Protein AF-A0AAV0E369-F1 (afdb_monomer)

Secondary structure (DSSP, 8-state):
-------------GGG--STTSEEEE--TTS--EEEE-GGGS----S--------TTHHHHHHHHHHHHHHHHHHHHHHHHHHHHHHHHHHHHHHHHHHHHHHHTTTTTTTT----------

Sequence (122 aa):
MKPHDVFDEWEFCASDFSSTDGKYIHFKEKELNATFLCPECIPPVVAAPYHPSPSNEKEMHWALVVVIAALVSVVFVLSAVTLYKFWQRRKRQQEQARFLRLFEGDDDIEDELGISPLSHVT

Solvent-accessible surface area (backbone atoms only — not comparable to full-atom values): 7930 Å² total; per-residue (Å²): 136,79,93,80,78,80,75,82,86,77,86,88,57,79,77,62,38,75,40,95,78,13,44,34,72,53,76,47,91,100,55,76,72,47,75,49,79,38,82,83,60,51,77,84,71,77,90,62,90,82,72,82,77,82,75,75,71,65,58,60,59,53,54,52,52,52,52,52,53,50,52,53,49,52,53,50,53,52,50,51,51,51,52,49,51,50,49,53,52,52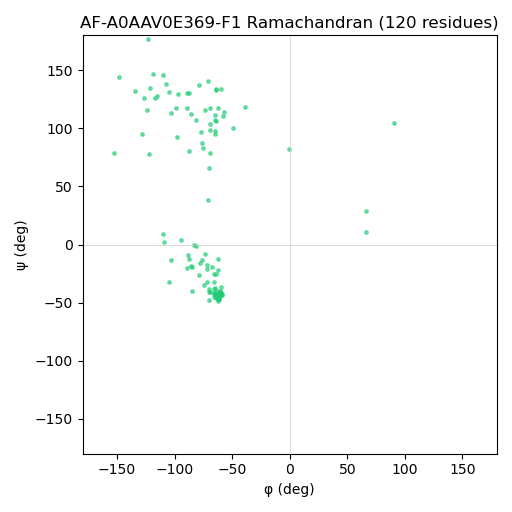,51,53,50,51,54,45,57,54,49,50,54,58,44,64,67,49,58,72,56,56,85,71,60,76,82,70,83,88,83,78,89,130

Foldseek 3Di:
DDPDDPDPPDDDDLVQLPDQQQKHWDDDPPDDIDIDHDNPSRPPDPDDPDPPPPPCPVVVVVVVVVVVVVVVVVVVVVVVVVVVVVVVVVVVVVVVVVVVVVVVVVVVVVVPPDPPPPPDDD

Mean predicted aligned error: 20.57 Å

InterPro domains:
  IPR057713 Domain of unknown function DUF7953 [PF25829] (2-39)

Structure (mmCIF, N/CA/C/O backbone):
data_AF-A0AAV0E369-F1
#
_entry.id   AF-A0AAV0E369-F1
#
loop_
_atom_site.group_PDB
_atom_site.id
_atom_site.type_symbol
_atom_site.label_atom_id
_atom_site.label_alt_id
_atom_site.label_comp_id
_atom_site.label_asym_id
_atom_site.label_entity_id
_atom_site.label_seq_id
_atom_site.pdbx_PDB_ins_code
_atom_site.Cartn_x
_atom_site.Cartn_y
_atom_site.Cartn_z
_atom_site.occupancy
_atom_site.B_iso_or_equiv
_atom_site.auth_seq_id
_atom_site.auth_comp_id
_atom_site.auth_asym_id
_atom_site.auth_atom_id
_atom_site.pdbx_PDB_model_num
ATOM 1 N N . MET A 1 1 ? 40.871 29.174 -17.042 1.00 44.22 1 MET A N 1
ATOM 2 C CA . MET A 1 1 ? 39.566 28.769 -17.604 1.00 44.22 1 MET A CA 1
ATOM 3 C C . MET A 1 1 ? 39.432 27.271 -17.375 1.00 44.22 1 MET A C 1
ATOM 5 O O . MET A 1 1 ? 40.311 26.541 -17.809 1.00 44.22 1 MET A O 1
ATOM 9 N N . LYS A 1 2 ? 38.453 26.823 -16.592 1.00 52.69 2 LYS A N 1
ATOM 10 C CA . LYS A 1 2 ? 38.267 25.406 -16.241 1.00 52.69 2 LYS A CA 1
ATOM 11 C C . LYS A 1 2 ? 37.408 24.763 -17.347 1.00 52.69 2 LYS A C 1
ATOM 13 O O . LYS A 1 2 ? 36.401 25.381 -17.687 1.00 52.69 2 LYS A O 1
ATOM 18 N N . PRO A 1 3 ? 37.774 23.613 -17.939 1.00 56.22 3 PRO A N 1
ATOM 19 C CA . PRO A 1 3 ? 36.935 22.962 -18.942 1.00 56.22 3 PRO A CA 1
ATOM 20 C C . PRO A 1 3 ? 35.787 22.266 -18.205 1.00 56.22 3 PRO A C 1
ATOM 22 O O . PRO A 1 3 ? 35.937 21.137 -17.753 1.00 56.22 3 PRO A O 1
ATOM 25 N N . HIS A 1 4 ? 34.693 22.984 -17.951 1.00 52.53 4 HIS A N 1
ATOM 26 C CA . HIS A 1 4 ? 33.595 22.479 -17.119 1.00 52.53 4 HIS A CA 1
ATOM 27 C C . HIS A 1 4 ? 32.304 22.158 -17.858 1.00 52.53 4 HIS A C 1
ATOM 29 O O . HIS A 1 4 ? 31.344 21.813 -17.194 1.00 52.53 4 HIS A O 1
ATOM 35 N N . ASP A 1 5 ? 32.299 22.166 -19.184 1.00 58.47 5 ASP A N 1
ATOM 36 C CA . ASP A 1 5 ? 31.171 21.629 -19.946 1.00 58.47 5 ASP A CA 1
ATOM 37 C C . ASP A 1 5 ? 31.669 21.138 -21.301 1.00 58.47 5 ASP A C 1
ATOM 39 O O . ASP A 1 5 ? 31.579 21.820 -22.318 1.00 58.47 5 ASP A O 1
ATOM 43 N N . VAL A 1 6 ? 32.278 19.954 -2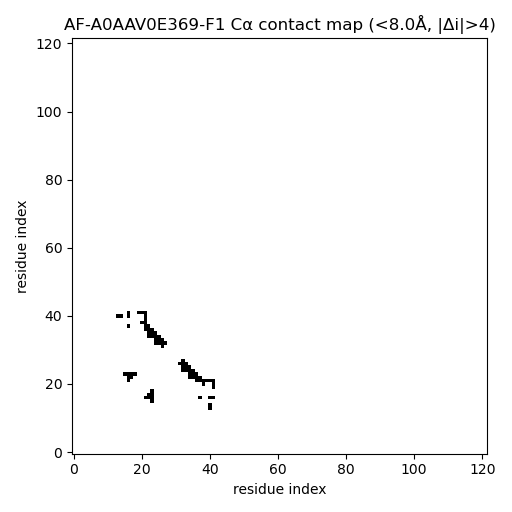1.300 1.00 64.00 6 VAL A N 1
ATOM 44 C CA . VAL A 1 6 ? 32.327 19.135 -22.511 1.00 64.00 6 VAL A CA 1
ATOM 45 C C . VAL A 1 6 ? 31.185 18.145 -22.340 1.00 64.00 6 VAL A C 1
ATOM 47 O O . VAL A 1 6 ? 31.338 17.139 -21.651 1.00 64.00 6 VAL A O 1
ATOM 50 N N . PHE A 1 7 ? 30.010 18.501 -22.857 1.00 58.28 7 PHE A N 1
ATOM 51 C CA . PHE A 1 7 ? 28.903 17.558 -22.962 1.00 58.28 7 PHE A CA 1
ATOM 52 C C . PHE A 1 7 ? 29.332 16.448 -23.921 1.00 58.28 7 PHE A C 1
ATOM 54 O O . PHE A 1 7 ? 29.900 16.735 -24.973 1.00 58.28 7 PHE A O 1
ATOM 61 N N . ASP A 1 8 ? 29.098 15.193 -23.541 1.00 60.44 8 ASP A N 1
ATOM 62 C CA . ASP A 1 8 ? 29.276 14.077 -24.467 1.00 60.44 8 ASP A CA 1
ATOM 63 C C . ASP A 1 8 ? 28.241 14.240 -25.578 1.00 60.44 8 ASP A C 1
ATOM 65 O O . ASP A 1 8 ? 27.034 14.157 -25.336 1.00 60.44 8 ASP A O 1
ATOM 69 N N . GLU A 1 9 ? 28.714 14.536 -26.782 1.00 65.94 9 GLU A N 1
ATOM 70 C CA . GLU A 1 9 ? 27.875 14.547 -27.967 1.00 65.94 9 GLU A CA 1
ATOM 71 C C . GLU A 1 9 ? 27.656 13.089 -28.362 1.00 65.94 9 GLU A C 1
ATOM 73 O O . GLU A 1 9 ? 28.526 12.439 -28.941 1.00 65.94 9 GLU A O 1
ATOM 78 N N . TRP A 1 10 ? 26.518 12.542 -27.941 1.00 71.94 10 TRP A N 1
ATOM 79 C CA . TRP A 1 10 ? 26.138 11.180 -28.272 1.00 71.94 10 TRP A CA 1
ATOM 80 C C . TRP A 1 10 ? 25.155 11.180 -29.444 1.00 71.94 10 TRP A C 1
ATOM 82 O O . TRP A 1 10 ? 24.048 11.713 -29.346 1.00 71.94 10 TRP A O 1
ATOM 92 N N . GLU A 1 11 ? 25.563 10.575 -30.559 1.00 66.06 11 GLU A N 1
ATOM 93 C CA . GLU A 1 11 ? 24.715 10.385 -31.732 1.00 66.06 11 GLU A CA 1
ATOM 94 C C . GLU A 1 11 ? 23.949 9.063 -31.635 1.00 66.06 11 GLU A C 1
ATOM 96 O O . GLU A 1 11 ? 24.516 8.001 -31.379 1.00 66.06 11 GLU A O 1
ATOM 101 N N . PHE A 1 12 ? 22.638 9.143 -31.855 1.00 65.25 12 PHE A N 1
ATOM 102 C CA . PHE A 1 12 ? 21.722 8.011 -31.805 1.00 65.25 12 PHE A CA 1
ATOM 103 C C . PHE A 1 12 ? 21.352 7.571 -33.222 1.00 65.25 12 PHE A C 1
ATOM 105 O O . PHE A 1 12 ? 20.671 8.314 -33.938 1.00 65.25 12 PHE A O 1
ATOM 112 N N . CYS A 1 13 ? 21.768 6.370 -33.632 1.00 67.44 13 CYS A N 1
ATOM 113 C CA . CYS A 1 13 ? 21.466 5.835 -34.957 1.00 67.44 13 CYS A CA 1
ATOM 114 C C . CYS A 1 13 ? 20.469 4.669 -34.895 1.00 67.44 13 CYS A C 1
ATOM 116 O O . CYS A 1 13 ? 20.507 3.819 -34.008 1.00 67.44 13 CYS A O 1
ATOM 118 N N . ALA A 1 14 ? 19.605 4.558 -35.910 1.00 66.69 14 ALA A N 1
ATOM 119 C CA . ALA A 1 14 ? 18.665 3.435 -36.031 1.00 66.69 14 ALA A CA 1
ATOM 120 C C . ALA A 1 14 ? 19.367 2.067 -36.180 1.00 66.69 14 ALA A C 1
ATOM 122 O O . ALA A 1 14 ? 18.781 1.033 -35.875 1.00 66.69 14 ALA A O 1
ATOM 123 N N . SER A 1 15 ? 20.627 2.051 -36.620 1.00 65.56 15 SER A N 1
ATOM 124 C CA . SER A 1 15 ? 21.467 0.851 -36.699 1.00 65.56 15 SER A CA 1
ATOM 125 C C . SER A 1 15 ? 21.925 0.321 -35.341 1.00 65.56 15 SER A C 1
ATOM 127 O O . SER A 1 15 ? 22.356 -0.827 -35.258 1.00 65.56 15 SER A O 1
ATOM 129 N N . ASP A 1 16 ? 21.851 1.132 -34.283 1.00 72.06 16 ASP A N 1
ATOM 130 C CA . ASP A 1 16 ? 22.411 0.773 -32.976 1.00 72.06 16 ASP A CA 1
ATOM 131 C C . ASP A 1 16 ? 21.532 -0.234 -32.224 1.00 72.06 16 ASP A C 1
ATOM 133 O O . ASP A 1 16 ? 21.981 -0.902 -31.287 1.00 72.06 16 ASP A O 1
ATOM 137 N N . PHE A 1 17 ? 20.297 -0.427 -32.691 1.00 71.12 17 PHE A N 1
ATOM 138 C CA . PHE A 1 17 ? 19.407 -1.518 -32.307 1.00 71.12 17 PHE A CA 1
ATOM 139 C C . PHE A 1 17 ? 19.907 -2.864 -32.862 1.00 71.12 17 PHE A C 1
ATOM 141 O O . PHE A 1 17 ? 19.289 -3.491 -33.715 1.00 71.12 17 PHE A O 1
ATOM 148 N N . SER A 1 18 ? 21.061 -3.308 -32.366 1.00 63.38 18 SER A N 1
ATOM 149 C CA . SER A 1 18 ? 21.682 -4.596 -32.704 1.00 63.38 18 SER A CA 1
ATOM 150 C C . SER A 1 18 ? 21.033 -5.787 -31.988 1.00 63.38 18 SER A C 1
ATOM 152 O O . SER A 1 18 ? 21.222 -6.938 -32.384 1.00 63.38 18 SER A O 1
ATOM 154 N N . SER A 1 19 ? 20.255 -5.518 -30.941 1.00 62.78 19 SER A N 1
ATOM 155 C CA . SER A 1 19 ? 19.550 -6.530 -30.163 1.00 62.78 19 SER A CA 1
ATOM 156 C C . SER A 1 19 ? 18.284 -6.989 -30.901 1.00 62.78 19 SER A C 1
ATOM 158 O O . SER A 1 19 ? 17.527 -6.175 -31.429 1.00 62.78 19 SER A O 1
ATOM 160 N N . THR A 1 20 ? 18.011 -8.297 -30.921 1.00 63.97 20 THR A N 1
ATOM 161 C CA . THR A 1 20 ? 16.843 -8.891 -31.610 1.00 63.97 20 THR A CA 1
ATOM 162 C C . THR A 1 20 ? 15.487 -8.433 -31.058 1.00 63.97 20 THR A C 1
ATOM 164 O O . THR A 1 20 ? 14.454 -8.692 -31.667 1.00 63.97 20 THR A O 1
ATOM 167 N N . ASP A 1 21 ? 15.485 -7.780 -29.898 1.00 68.38 21 ASP A N 1
ATOM 168 C CA . ASP A 1 21 ? 14.339 -7.181 -29.213 1.00 68.38 21 ASP A CA 1
ATOM 169 C C . ASP A 1 21 ? 14.159 -5.680 -29.528 1.00 68.38 21 ASP A C 1
ATOM 171 O O . ASP A 1 21 ? 13.273 -5.038 -28.962 1.00 68.38 21 ASP A O 1
ATOM 175 N N . GLY A 1 22 ? 14.977 -5.103 -30.421 1.00 71.19 22 GLY A N 1
ATOM 176 C CA . GLY A 1 22 ? 14.900 -3.683 -30.771 1.00 71.19 22 GLY A CA 1
ATOM 177 C C . GLY A 1 22 ? 15.264 -2.773 -29.599 1.00 71.19 22 GLY A C 1
ATOM 178 O O . GLY A 1 22 ? 14.750 -1.657 -29.496 1.00 71.19 22 GLY A O 1
ATOM 179 N N . LYS A 1 23 ? 16.119 -3.246 -28.685 1.00 79.62 23 LYS A N 1
ATOM 180 C CA . LYS A 1 23 ? 16.558 -2.503 -27.503 1.00 79.62 23 LYS A CA 1
ATOM 181 C C . LYS A 1 23 ? 17.978 -1.979 -27.663 1.00 79.62 23 LYS A C 1
ATOM 183 O O . LYS A 1 23 ? 18.906 -2.729 -27.973 1.00 79.62 23 LYS A O 1
ATOM 188 N N . TYR A 1 24 ? 18.145 -0.700 -27.354 1.00 77.75 24 TYR A N 1
ATOM 189 C CA . TYR A 1 24 ? 19.441 -0.046 -27.262 1.00 77.75 24 TYR A CA 1
ATOM 190 C C . TYR A 1 24 ? 19.636 0.530 -25.855 1.00 77.75 24 TYR A C 1
ATOM 192 O O . TYR A 1 24 ? 18.722 1.132 -25.286 1.00 77.75 24 TYR A O 1
ATOM 200 N N . ILE A 1 25 ? 20.818 0.323 -25.271 1.00 80.06 25 ILE A N 1
ATOM 201 C CA . ILE A 1 25 ? 21.155 0.797 -23.925 1.00 80.06 25 ILE A CA 1
ATOM 202 C C . ILE A 1 25 ? 22.417 1.648 -24.021 1.00 80.06 25 ILE A C 1
ATOM 204 O O . ILE A 1 25 ? 23.489 1.123 -24.318 1.00 80.06 25 ILE A O 1
ATOM 208 N N . HIS A 1 26 ? 22.296 2.939 -23.711 1.00 80.44 26 HIS A N 1
ATOM 209 C CA . HIS A 1 26 ? 23.451 3.801 -23.500 1.00 80.44 26 HIS A CA 1
ATOM 210 C C . HIS A 1 26 ? 23.859 3.738 -22.030 1.00 80.44 26 HIS A C 1
ATOM 212 O O . HIS A 1 26 ? 23.094 4.128 -21.138 1.00 80.44 26 HIS A O 1
ATOM 218 N N . PHE A 1 27 ? 25.073 3.263 -21.774 1.00 80.19 27 PHE A N 1
ATOM 219 C CA . PHE A 1 27 ? 25.648 3.231 -20.438 1.00 80.19 27 PHE A CA 1
ATOM 220 C C . PHE A 1 27 ? 26.869 4.138 -20.366 1.00 80.19 27 PHE A C 1
ATOM 222 O O . PHE A 1 27 ? 27.797 3.994 -21.158 1.00 80.19 27 PHE A O 1
ATOM 229 N N . LYS A 1 28 ? 26.886 5.029 -19.373 1.00 75.31 28 LYS A N 1
ATOM 230 C CA . LYS A 1 28 ? 28.054 5.835 -19.039 1.00 75.31 28 LYS A CA 1
ATOM 231 C C . LYS A 1 28 ? 28.282 5.832 -17.536 1.00 75.31 28 LYS A C 1
ATOM 233 O O . LYS A 1 28 ? 27.358 5.991 -16.740 1.00 75.31 28 LYS A O 1
ATOM 238 N N . GLU A 1 29 ? 29.528 5.596 -17.144 1.00 69.12 29 GLU A N 1
ATOM 239 C CA . GLU A 1 29 ? 29.900 5.490 -15.738 1.00 69.12 29 GLU A CA 1
ATOM 240 C C . GLU A 1 29 ? 29.676 6.821 -15.011 1.00 69.12 29 GLU A C 1
ATOM 242 O O . GLU A 1 29 ? 30.107 7.871 -15.480 1.00 69.12 29 GLU A O 1
ATOM 247 N N . LYS A 1 30 ? 29.036 6.762 -13.834 1.00 71.94 30 LYS A N 1
ATOM 248 C CA . LYS A 1 30 ? 28.659 7.925 -13.001 1.00 71.94 30 LYS A CA 1
ATOM 249 C C . LYS A 1 30 ? 27.602 8.853 -13.623 1.00 71.94 30 LYS A C 1
ATOM 251 O O . LYS A 1 30 ? 27.334 9.910 -13.058 1.00 71.94 30 LYS A O 1
ATOM 256 N N . GLU A 1 31 ? 26.965 8.430 -14.712 1.00 73.62 31 GLU A N 1
ATOM 257 C CA . GLU A 1 31 ? 25.823 9.099 -15.341 1.00 73.62 31 GLU A CA 1
ATOM 258 C C . GLU A 1 31 ? 24.614 8.147 -15.437 1.00 73.62 31 GLU A C 1
ATOM 260 O O . GLU A 1 31 ? 24.665 6.993 -15.006 1.00 73.62 31 GLU A O 1
ATOM 265 N N . LEU A 1 32 ? 23.482 8.659 -15.930 1.00 69.88 32 LEU A N 1
ATOM 266 C CA . LEU A 1 32 ? 22.235 7.901 -16.046 1.00 69.88 32 LEU A CA 1
ATOM 267 C C . LEU A 1 32 ? 22.318 6.840 -17.154 1.00 69.88 32 LEU A C 1
ATOM 269 O O . LEU A 1 32 ? 22.853 7.083 -18.233 1.00 69.88 32 LEU A O 1
ATOM 273 N N . ASN A 1 33 ? 21.741 5.666 -16.901 1.00 77.62 33 ASN A N 1
ATOM 274 C CA . ASN A 1 33 ? 21.587 4.619 -17.903 1.00 77.62 33 ASN A CA 1
ATOM 275 C C . ASN A 1 33 ? 20.300 4.852 -18.706 1.00 77.62 33 ASN A C 1
ATOM 277 O O . ASN A 1 33 ? 19.189 4.723 -18.194 1.00 77.62 33 ASN A O 1
ATOM 281 N N . ALA A 1 34 ? 20.437 5.182 -19.985 1.00 80.00 34 ALA A N 1
ATOM 282 C CA . ALA A 1 34 ? 19.289 5.409 -20.853 1.00 80.00 34 ALA A CA 1
ATOM 283 C C . ALA A 1 34 ? 18.991 4.142 -21.660 1.00 80.00 34 ALA A C 1
ATOM 285 O O . ALA A 1 34 ? 19.879 3.556 -22.277 1.00 80.00 34 ALA A O 1
ATOM 286 N N . THR A 1 35 ? 17.735 3.699 -21.641 1.00 81.81 35 THR A N 1
ATOM 287 C CA . THR A 1 35 ? 17.265 2.553 -22.428 1.00 81.81 35 THR A CA 1
ATOM 288 C C . THR A 1 35 ? 16.219 3.027 -23.422 1.00 81.81 35 THR A C 1
ATOM 290 O O . THR A 1 35 ? 15.218 3.622 -23.025 1.00 81.81 35 THR A O 1
ATOM 293 N N . PHE A 1 36 ? 16.436 2.722 -24.696 1.00 79.62 36 PHE A N 1
ATOM 294 C CA . PHE A 1 36 ? 15.558 3.085 -25.802 1.00 79.62 36 PHE A CA 1
ATOM 295 C C . PHE A 1 36 ? 15.031 1.824 -26.486 1.00 79.62 36 PHE A C 1
ATOM 297 O O . PHE A 1 36 ? 15.715 0.799 -26.546 1.00 79.62 36 PHE A O 1
ATOM 304 N N . LEU A 1 37 ? 13.799 1.901 -26.987 1.00 79.19 37 LEU A N 1
ATOM 305 C CA . LEU A 1 37 ? 13.091 0.792 -27.622 1.00 79.19 37 LEU A CA 1
ATOM 306 C C . LEU A 1 37 ? 12.603 1.236 -29.001 1.00 79.19 37 LEU A C 1
ATOM 308 O O . LEU A 1 37 ? 11.893 2.236 -29.103 1.00 79.19 37 LEU A O 1
ATOM 312 N N . CYS A 1 38 ? 12.950 0.480 -30.039 1.00 71.12 38 CYS A N 1
ATOM 313 C CA . CYS A 1 38 ? 12.422 0.645 -31.389 1.00 71.12 38 CYS A CA 1
ATOM 314 C C . CYS A 1 38 ? 11.902 -0.702 -31.917 1.00 71.12 38 CYS A C 1
ATOM 316 O O . CYS A 1 38 ? 12.668 -1.490 -32.474 1.00 71.12 38 CYS A O 1
ATOM 318 N N . PRO A 1 39 ? 10.593 -0.973 -31.782 1.00 69.38 39 PRO A N 1
ATOM 319 C CA . PRO A 1 39 ? 9.976 -2.203 -32.286 1.00 69.38 39 PRO A CA 1
ATOM 320 C C . PRO A 1 39 ? 9.989 -2.320 -33.819 1.00 69.38 39 PRO A C 1
ATOM 322 O O . PRO A 1 39 ? 9.946 -3.421 -34.355 1.00 69.38 39 PRO A O 1
ATOM 325 N N . GLU A 1 40 ? 10.039 -1.191 -34.529 1.00 66.56 40 GLU A N 1
ATOM 326 C CA . GLU A 1 40 ? 9.990 -1.122 -35.999 1.00 66.56 40 GLU A CA 1
ATOM 327 C C . GLU A 1 40 ? 11.372 -1.259 -36.658 1.00 66.56 40 GLU A C 1
ATOM 329 O O . GLU A 1 40 ? 11.465 -1.477 -37.863 1.00 66.56 40 GLU A O 1
ATOM 334 N N . CYS A 1 41 ? 12.451 -1.166 -35.873 1.00 66.56 41 CYS A N 1
ATOM 335 C CA . CYS A 1 41 ? 13.834 -1.267 -36.346 1.00 66.56 41 CYS A CA 1
ATOM 336 C C . CYS A 1 41 ? 14.313 -2.727 -36.494 1.00 66.56 41 CYS A C 1
ATOM 338 O O . CYS A 1 41 ? 15.456 -2.967 -36.879 1.00 66.56 41 CYS A O 1
ATOM 340 N N . ILE A 1 42 ? 13.458 -3.710 -36.186 1.00 65.44 42 ILE A N 1
ATOM 341 C CA . ILE A 1 42 ? 13.768 -5.139 -36.293 1.00 65.44 42 ILE A CA 1
ATOM 342 C C . ILE A 1 42 ? 13.767 -5.514 -37.785 1.00 65.44 42 ILE A C 1
ATOM 344 O O . ILE A 1 42 ? 12.712 -5.436 -38.422 1.00 65.44 42 ILE A O 1
ATOM 348 N N . PRO A 1 43 ? 14.904 -5.925 -38.379 1.00 57.28 43 PRO A N 1
ATOM 349 C CA . PRO A 1 43 ? 14.918 -6.327 -39.777 1.00 57.28 43 PRO A CA 1
ATOM 350 C C . PRO A 1 43 ? 13.958 -7.512 -39.973 1.00 57.28 43 PRO A C 1
ATOM 352 O O . PRO A 1 43 ? 13.998 -8.457 -39.178 1.00 57.28 43 PRO A O 1
ATOM 355 N N . PRO A 1 44 ? 13.093 -7.498 -41.006 1.00 52.78 44 PRO A N 1
ATOM 356 C CA . PRO A 1 44 ? 12.182 -8.600 -41.275 1.00 52.78 44 PRO A CA 1
ATOM 357 C C . PRO A 1 44 ? 13.009 -9.834 -41.639 1.00 52.78 44 PRO A C 1
ATOM 359 O O . PRO A 1 44 ? 13.474 -9.989 -42.769 1.00 52.78 44 PRO A O 1
ATOM 362 N N . VAL A 1 45 ? 13.229 -10.707 -40.655 1.00 53.19 45 VAL A N 1
ATOM 363 C CA . VAL A 1 45 ? 13.814 -12.029 -40.862 1.00 53.19 45 VAL A CA 1
ATOM 364 C C . VAL A 1 45 ? 12.926 -12.747 -41.870 1.00 53.19 45 VAL A C 1
ATOM 366 O O . VAL A 1 45 ? 11.750 -13.003 -41.617 1.00 53.19 45 VAL A O 1
ATOM 369 N N . VAL A 1 46 ? 13.501 -13.011 -43.043 1.00 52.22 46 VAL A N 1
ATOM 370 C CA . VAL A 1 46 ? 12.941 -13.837 -44.111 1.00 52.22 46 VAL A CA 1
ATOM 371 C C . VAL A 1 46 ? 12.228 -15.041 -43.494 1.00 52.22 46 VAL A C 1
ATOM 373 O O . VAL A 1 46 ? 12.858 -15.831 -42.800 1.00 52.22 46 VAL A O 1
ATOM 376 N N . ALA A 1 47 ? 10.916 -15.118 -43.735 1.00 49.66 47 ALA A N 1
ATOM 377 C CA . ALA A 1 47 ? 9.982 -16.201 -43.429 1.00 49.66 47 ALA A CA 1
ATOM 378 C C . ALA A 1 47 ? 10.586 -17.442 -42.735 1.00 49.66 47 ALA A C 1
ATOM 380 O O . ALA A 1 47 ? 10.838 -18.465 -43.368 1.00 49.66 47 ALA A O 1
ATOM 381 N N . ALA A 1 48 ? 10.747 -17.376 -41.416 1.00 50.59 48 ALA A N 1
ATOM 382 C CA . ALA A 1 48 ? 10.798 -18.556 -40.562 1.00 50.59 48 ALA A CA 1
ATOM 383 C C . ALA A 1 48 ? 9.478 -18.607 -39.779 1.00 50.59 48 ALA A C 1
ATOM 385 O O . ALA A 1 48 ? 9.007 -17.548 -39.351 1.00 50.59 48 ALA A O 1
ATOM 386 N N . PRO A 1 49 ? 8.840 -19.783 -39.612 1.00 44.62 49 PRO A N 1
ATOM 387 C CA . PRO A 1 49 ? 7.604 -19.886 -38.854 1.00 44.62 49 PRO A CA 1
ATOM 388 C C . PRO A 1 49 ? 7.871 -19.378 -37.440 1.00 44.62 49 PRO A C 1
ATOM 390 O O . PRO A 1 49 ? 8.632 -19.963 -36.671 1.00 44.62 49 PRO A O 1
ATOM 393 N N . TYR A 1 50 ? 7.277 -18.224 -37.157 1.00 43.09 50 TYR A N 1
ATOM 394 C CA . TYR A 1 50 ? 7.367 -17.510 -35.902 1.00 43.09 50 TYR A CA 1
ATOM 395 C C . TYR A 1 50 ? 6.712 -18.387 -34.834 1.00 43.09 50 TYR A C 1
ATOM 397 O O . TYR A 1 50 ? 5.492 -18.398 -34.688 1.00 43.09 50 TYR A O 1
ATOM 405 N N . HIS A 1 51 ? 7.510 -19.174 -34.118 1.00 49.94 51 HIS A N 1
ATOM 406 C CA . HIS A 1 51 ? 7.106 -19.675 -32.817 1.00 49.94 51 HIS A CA 1
ATOM 407 C C . HIS A 1 51 ? 7.382 -18.544 -31.825 1.00 49.94 51 HIS A C 1
ATOM 409 O O . HIS A 1 51 ? 8.552 -18.266 -31.553 1.00 49.94 51 HIS A O 1
ATOM 415 N N . PRO A 1 52 ? 6.350 -17.848 -31.310 1.00 52.28 52 PRO A N 1
ATOM 416 C CA . PRO A 1 52 ? 6.559 -16.895 -30.238 1.00 52.28 52 PRO A CA 1
ATOM 417 C C . PRO A 1 52 ? 7.044 -17.688 -29.024 1.00 52.28 52 PRO A C 1
ATOM 419 O O . PRO A 1 52 ? 6.272 -18.417 -28.404 1.00 52.28 52 PRO A O 1
ATOM 422 N N . SER A 1 53 ? 8.333 -17.586 -28.703 1.00 50.56 53 SER A N 1
ATOM 423 C CA . SER A 1 53 ? 8.825 -17.989 -27.389 1.00 50.56 53 SER A CA 1
ATOM 424 C C . SER A 1 53 ? 8.135 -17.091 -26.361 1.00 50.56 53 SER A C 1
ATOM 426 O O . SER A 1 53 ? 8.312 -15.872 -26.428 1.00 50.56 53 SER A O 1
ATOM 428 N N . PRO A 1 54 ? 7.326 -17.633 -25.434 1.00 51.22 54 PRO A N 1
ATOM 429 C CA . PRO A 1 54 ? 6.712 -16.823 -24.398 1.00 51.22 54 PRO A CA 1
ATOM 430 C C . PRO A 1 54 ? 7.821 -16.373 -23.443 1.00 51.22 54 PRO A C 1
ATOM 432 O O . PRO A 1 54 ? 8.328 -17.164 -22.646 1.00 51.22 54 PRO A O 1
ATOM 435 N N . SER A 1 55 ? 8.245 -15.111 -23.538 1.00 54.91 55 SER A N 1
ATOM 436 C CA . SER A 1 55 ? 9.090 -14.508 -22.512 1.00 54.91 55 SER A CA 1
ATOM 437 C C . SER A 1 55 ? 8.240 -14.321 -21.250 1.00 54.91 55 SER A C 1
ATOM 439 O O . SER A 1 55 ? 7.444 -13.391 -21.110 1.00 54.91 55 SER A O 1
ATOM 441 N N . ASN A 1 56 ? 8.376 -15.268 -20.320 1.00 52.94 56 ASN A N 1
ATOM 442 C CA . ASN A 1 56 ? 7.691 -15.311 -19.022 1.00 52.94 56 ASN A CA 1
ATOM 443 C C . ASN A 1 56 ? 8.210 -14.244 -18.031 1.00 52.94 56 ASN A C 1
ATOM 445 O O . ASN A 1 56 ? 8.338 -14.493 -16.837 1.00 52.94 56 ASN A O 1
ATOM 449 N N . GLU A 1 57 ? 8.531 -13.037 -18.495 1.00 57.66 57 GLU A N 1
ATOM 450 C CA . GLU A 1 57 ? 8.974 -11.930 -17.633 1.00 57.66 57 GLU A CA 1
ATOM 451 C C . GLU A 1 57 ? 7.798 -11.125 -17.054 1.00 57.66 57 GLU A C 1
ATOM 453 O O . GLU A 1 57 ? 7.934 -10.448 -16.035 1.00 57.66 57 GLU A O 1
ATOM 458 N N . LYS A 1 58 ? 6.610 -11.240 -17.663 1.00 57.44 58 LYS A N 1
ATOM 459 C CA . LYS A 1 58 ? 5.388 -10.534 -17.239 1.00 57.44 58 LYS A CA 1
ATOM 460 C C . LYS A 1 58 ? 4.618 -11.256 -16.127 1.00 57.44 58 LYS A C 1
ATOM 462 O O . LYS A 1 58 ? 3.840 -10.617 -15.422 1.00 57.44 58 LYS A O 1
ATOM 467 N N . GLU A 1 59 ? 4.850 -12.554 -15.920 1.00 58.81 59 GLU A N 1
ATOM 468 C CA . GLU A 1 59 ? 4.127 -13.335 -14.902 1.00 58.81 59 GLU A CA 1
ATOM 469 C C . GLU A 1 59 ? 4.584 -13.034 -13.468 1.00 58.81 59 GLU A C 1
ATOM 471 O O . GLU A 1 59 ? 3.756 -12.983 -12.556 1.00 58.81 59 GLU A O 1
ATOM 476 N N . MET A 1 60 ? 5.875 -12.757 -13.246 1.00 64.75 60 MET A N 1
ATOM 477 C CA . MET A 1 60 ? 6.388 -12.533 -11.887 1.00 64.75 60 MET A CA 1
ATOM 478 C C . MET A 1 60 ? 5.935 -11.187 -11.294 1.00 64.75 60 MET A C 1
ATOM 480 O O . MET A 1 60 ? 5.672 -11.094 -10.095 1.00 64.75 60 MET A O 1
ATOM 484 N N . HIS A 1 61 ? 5.767 -10.156 -12.130 1.00 78.69 61 HIS A N 1
ATOM 485 C CA . HIS A 1 61 ? 5.291 -8.842 -11.686 1.00 78.69 61 HIS A CA 1
ATOM 486 C C . HIS A 1 61 ? 3.820 -8.881 -11.247 1.00 78.69 61 HIS A C 1
ATOM 488 O O . HIS A 1 61 ? 3.459 -8.307 -10.222 1.00 78.69 61 HIS A O 1
ATOM 494 N N . TRP A 1 62 ? 2.971 -9.609 -11.981 1.00 85.44 62 TRP A N 1
ATOM 495 C CA . TRP A 1 62 ? 1.570 -9.815 -11.604 1.00 85.44 62 TRP A CA 1
ATOM 496 C C . TRP A 1 62 ? 1.446 -10.558 -10.268 1.00 85.44 62 TRP A C 1
ATOM 498 O O . TRP A 1 62 ? 0.736 -10.094 -9.374 1.00 85.44 62 TRP A O 1
ATOM 508 N N . ALA A 1 63 ? 2.173 -11.667 -10.104 1.00 88.69 63 ALA A N 1
ATOM 509 C CA . ALA A 1 63 ? 2.130 -12.454 -8.874 1.0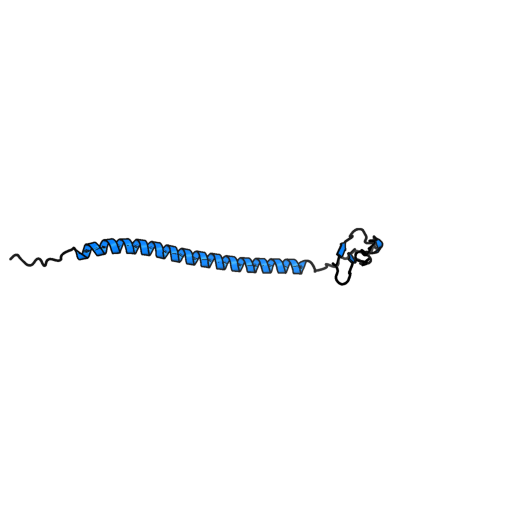0 88.69 63 ALA A CA 1
ATOM 510 C C . ALA A 1 63 ? 2.538 -11.618 -7.647 1.00 88.69 63 ALA A C 1
ATOM 512 O O . ALA A 1 63 ? 1.867 -11.662 -6.615 1.00 88.69 63 ALA A O 1
ATOM 513 N N . LEU A 1 64 ? 3.583 -10.793 -7.773 1.00 90.25 64 LEU A N 1
ATOM 514 C CA . LEU A 1 64 ? 4.030 -9.899 -6.704 1.00 90.25 64 LEU A CA 1
ATOM 515 C C . LEU A 1 64 ? 2.958 -8.864 -6.323 1.00 90.25 64 LEU A C 1
ATOM 517 O O . LEU A 1 64 ? 2.697 -8.660 -5.137 1.00 90.25 64 LEU A O 1
ATOM 521 N N . VAL A 1 65 ? 2.307 -8.245 -7.313 1.00 94.12 65 VAL A N 1
ATOM 522 C CA . VAL A 1 65 ? 1.226 -7.272 -7.078 1.00 94.12 65 VAL A CA 1
ATOM 523 C C . VAL A 1 65 ? 0.063 -7.919 -6.324 1.00 94.12 65 VAL A C 1
ATOM 525 O O . VAL A 1 65 ? -0.436 -7.338 -5.358 1.00 94.12 65 VAL A O 1
ATOM 528 N N . VAL A 1 66 ? -0.334 -9.136 -6.706 1.00 96.06 66 VAL A N 1
ATOM 529 C CA . VAL A 1 66 ? -1.407 -9.880 -6.026 1.00 96.06 66 VAL A CA 1
ATOM 530 C C . VAL A 1 66 ? -1.038 -10.189 -4.576 1.00 96.06 66 VAL A C 1
ATOM 532 O O . VAL A 1 66 ? -1.864 -9.993 -3.684 1.00 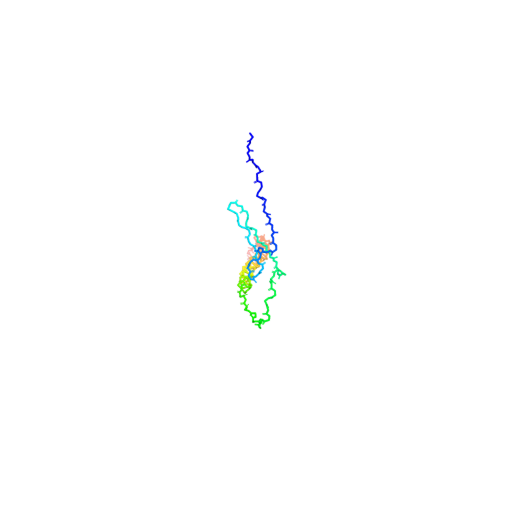96.06 66 VAL A O 1
ATOM 535 N N . VAL A 1 67 ? 0.199 -10.622 -4.315 1.00 96.75 67 VAL A N 1
ATOM 536 C CA . VAL A 1 67 ? 0.665 -10.918 -2.951 1.00 96.75 67 VAL A CA 1
ATOM 537 C C . VAL A 1 67 ? 0.644 -9.663 -2.078 1.00 96.75 67 VAL A C 1
ATOM 539 O O . VAL A 1 67 ? 0.133 -9.706 -0.959 1.00 96.75 67 VAL A O 1
ATOM 542 N N . ILE A 1 68 ? 1.135 -8.529 -2.585 1.00 97.06 68 ILE A N 1
ATOM 543 C CA . ILE A 1 68 ? 1.120 -7.260 -1.842 1.00 97.06 68 ILE A CA 1
ATOM 544 C C . ILE A 1 68 ? -0.321 -6.825 -1.555 1.00 97.06 68 ILE A C 1
ATOM 546 O O . ILE A 1 68 ? -0.642 -6.483 -0.416 1.00 97.06 68 ILE A O 1
ATOM 550 N N . ALA A 1 69 ? -1.205 -6.882 -2.554 1.00 97.38 69 ALA A N 1
ATOM 551 C CA . ALA A 1 69 ? -2.613 -6.533 -2.382 1.00 97.38 69 ALA A CA 1
ATOM 552 C C . ALA A 1 69 ? -3.301 -7.423 -1.333 1.00 97.38 69 ALA A C 1
ATOM 554 O O . ALA A 1 69 ? -4.031 -6.919 -0.475 1.00 97.38 69 ALA A O 1
ATOM 555 N N . ALA A 1 70 ? -3.020 -8.730 -1.345 1.00 9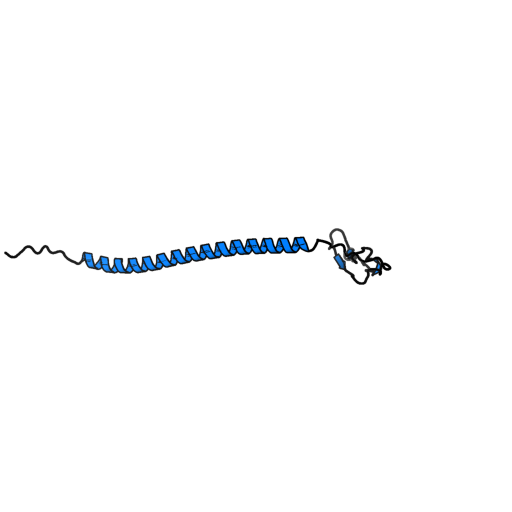7.69 70 ALA A N 1
ATOM 556 C CA . ALA A 1 70 ? -3.534 -9.665 -0.352 1.00 97.69 70 ALA A CA 1
ATOM 557 C C . ALA A 1 70 ? -3.043 -9.319 1.064 1.00 97.69 70 ALA A C 1
ATOM 559 O O . ALA A 1 70 ? -3.850 -9.254 1.992 1.00 97.69 70 ALA A O 1
ATOM 560 N N . LEU A 1 71 ? -1.749 -9.025 1.233 1.00 98.06 71 LEU A N 1
ATOM 561 C CA . LEU A 1 71 ? -1.181 -8.629 2.526 1.00 98.06 71 LEU A CA 1
ATOM 562 C C . LEU A 1 71 ? -1.815 -7.339 3.058 1.00 98.06 71 LEU A C 1
ATOM 564 O O . LEU A 1 71 ? -2.234 -7.290 4.217 1.00 98.06 71 LEU A O 1
ATOM 568 N N . VAL A 1 72 ? -1.945 -6.315 2.210 1.00 98.31 72 VAL A N 1
ATOM 569 C CA . VAL A 1 72 ? -2.586 -5.043 2.579 1.00 98.31 72 VAL A CA 1
ATOM 570 C C . VAL A 1 72 ? -4.044 -5.268 2.980 1.00 98.31 72 VAL A C 1
ATOM 572 O O . VAL A 1 72 ? -4.484 -4.744 4.004 1.00 98.31 72 VAL A O 1
ATOM 575 N N . SER A 1 73 ? -4.780 -6.092 2.230 1.00 98.25 73 SER A N 1
ATOM 576 C CA . SER A 1 73 ? -6.166 -6.438 2.555 1.00 98.25 73 SER A CA 1
ATOM 577 C C . SER A 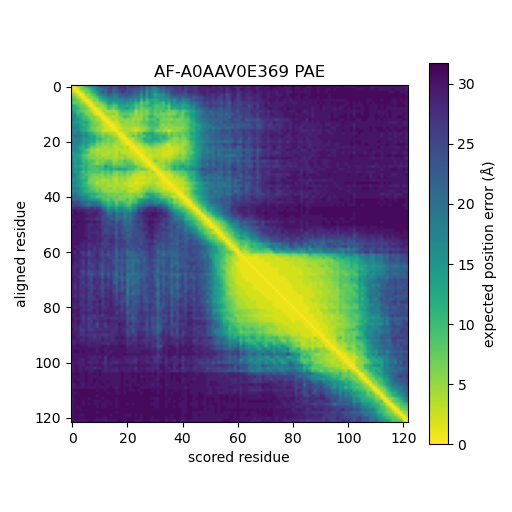1 73 ? -6.279 -7.124 3.917 1.00 98.25 73 SER A C 1
ATOM 579 O O . SER A 1 73 ? -7.161 -6.780 4.703 1.00 98.25 73 SER A O 1
ATOM 581 N N . VAL A 1 74 ? -5.392 -8.072 4.231 1.00 98.12 74 VAL A N 1
ATOM 582 C CA . VAL A 1 74 ? -5.400 -8.762 5.532 1.00 98.12 74 VAL A CA 1
ATOM 583 C C . VAL A 1 74 ? -5.152 -7.772 6.670 1.00 98.12 74 VAL A C 1
ATOM 585 O O . VAL A 1 74 ? -5.908 -7.754 7.643 1.00 98.12 74 VAL A O 1
ATOM 588 N N . VAL A 1 75 ? -4.148 -6.902 6.536 1.00 98.31 75 VAL A N 1
ATOM 589 C CA . VAL A 1 75 ? -3.850 -5.869 7.541 1.00 98.31 75 VAL A CA 1
ATOM 590 C C . VAL A 1 75 ? -5.033 -4.913 7.719 1.00 98.31 75 VAL A C 1
ATOM 592 O O . VAL A 1 75 ? -5.380 -4.575 8.851 1.00 98.31 75 VAL A O 1
ATOM 595 N N . PHE A 1 76 ? -5.690 -4.520 6.626 1.00 98.19 76 PHE A N 1
ATOM 596 C CA . PHE A 1 76 ? -6.861 -3.644 6.663 1.00 98.19 76 PHE A CA 1
ATOM 597 C C . PHE A 1 76 ? -8.063 -4.291 7.364 1.00 98.19 76 PHE A C 1
ATOM 599 O O . PHE A 1 76 ? -8.729 -3.653 8.176 1.00 98.19 76 PHE A O 1
ATOM 606 N N . VAL A 1 77 ? -8.328 -5.575 7.113 1.00 98.12 77 VAL A N 1
ATOM 607 C CA . VAL A 1 77 ? -9.404 -6.302 7.805 1.00 98.12 77 VAL A CA 1
ATOM 608 C C . VAL A 1 77 ? -9.109 -6.403 9.303 1.00 98.12 77 VAL A C 1
ATOM 610 O O . VAL A 1 77 ? -9.989 -6.138 10.123 1.00 98.12 77 VAL A O 1
ATOM 613 N N . LEU A 1 78 ? -7.869 -6.724 9.686 1.00 97.62 78 LEU A N 1
ATOM 614 C CA . LEU A 1 78 ? -7.470 -6.789 11.095 1.00 97.62 78 LEU A CA 1
ATOM 615 C C . LEU A 1 78 ? -7.585 -5.424 11.792 1.00 97.62 78 LEU A C 1
ATOM 617 O O . LEU A 1 78 ? -8.110 -5.343 12.908 1.00 97.62 78 LEU A O 1
ATOM 621 N N . SER A 1 79 ? -7.151 -4.343 11.141 1.00 97.06 79 SER A N 1
ATOM 622 C CA . SER A 1 79 ? -7.284 -2.991 11.691 1.00 97.06 79 SER A CA 1
ATOM 623 C C . SER A 1 79 ? -8.758 -2.595 11.840 1.00 97.06 79 SER A C 1
ATOM 625 O O . SER A 1 79 ? -9.172 -2.180 12.922 1.00 97.06 79 SER A O 1
ATOM 627 N N . ALA A 1 80 ? -9.596 -2.837 10.831 1.00 97.50 80 ALA A N 1
ATOM 628 C CA . ALA A 1 80 ? -11.029 -2.565 10.907 1.00 97.50 80 ALA A CA 1
ATOM 629 C C . ALA A 1 80 ? -11.706 -3.342 12.049 1.00 97.50 80 ALA A C 1
ATOM 631 O O . ALA A 1 80 ? -12.477 -2.764 12.816 1.00 97.50 80 ALA A O 1
ATOM 632 N N . VAL A 1 81 ? -11.383 -4.629 12.223 1.00 97.25 81 VAL A N 1
ATOM 633 C CA . VAL A 1 81 ? -11.938 -5.462 13.305 1.00 97.25 81 VAL A CA 1
ATOM 634 C C . VAL A 1 81 ? -11.487 -4.975 14.682 1.00 97.25 81 VAL A C 1
ATOM 636 O O . VAL A 1 81 ? -12.303 -4.928 15.606 1.00 97.25 81 VAL A O 1
ATOM 639 N N . THR A 1 82 ? -10.217 -4.602 14.848 1.00 96.12 82 THR A N 1
ATOM 640 C CA . THR A 1 82 ? -9.719 -4.075 16.131 1.00 96.12 82 THR A CA 1
ATOM 641 C C . THR A 1 82 ? -10.364 -2.739 16.483 1.00 96.12 82 THR A C 1
ATOM 643 O O . THR A 1 82 ? -10.850 -2.596 17.607 1.00 96.12 82 THR A O 1
ATOM 646 N N . LEU A 1 83 ? -10.466 -1.807 15.529 1.00 96.56 83 LEU A N 1
ATOM 647 C CA . LEU A 1 83 ? -11.172 -0.538 15.715 1.00 96.56 83 LEU A CA 1
ATOM 648 C C . LEU A 1 83 ? -12.654 -0.771 16.019 1.00 96.56 83 LEU A C 1
ATOM 650 O O . LEU A 1 83 ? -13.183 -0.173 16.954 1.00 96.56 83 LEU A O 1
ATOM 654 N N . TYR A 1 84 ? -13.314 -1.674 15.291 1.00 96.44 84 TYR A N 1
ATOM 655 C CA . TYR A 1 84 ? -14.717 -2.013 15.520 1.00 96.44 84 TYR A CA 1
ATOM 656 C C . TYR A 1 84 ? -14.933 -2.608 16.912 1.00 96.44 84 TYR A C 1
ATOM 658 O O . TYR A 1 84 ? -15.814 -2.158 17.644 1.00 96.44 84 TYR A O 1
ATOM 666 N N . LYS A 1 85 ? -14.103 -3.572 17.333 1.00 95.31 85 LYS A N 1
ATOM 667 C CA . LYS A 1 85 ? -14.176 -4.137 18.689 1.00 95.31 85 LYS A CA 1
ATOM 668 C C . LYS A 1 85 ? -13.875 -3.096 19.756 1.00 95.31 85 LYS A C 1
ATOM 670 O O . LYS A 1 85 ? -14.544 -3.094 20.789 1.00 95.31 85 LYS A O 1
ATOM 675 N N . PHE A 1 86 ? -12.897 -2.223 19.535 1.00 93.81 86 PHE A N 1
ATOM 676 C CA . PHE A 1 86 ? -12.591 -1.133 20.456 1.00 93.81 86 PHE A CA 1
ATOM 677 C C . PHE A 1 86 ? -13.772 -0.163 20.573 1.00 93.81 86 PHE A C 1
ATOM 679 O O . PHE A 1 86 ? -14.182 0.177 21.682 1.00 93.81 86 PHE A O 1
ATOM 686 N N . TRP A 1 87 ? -14.386 0.205 19.450 1.00 92.62 87 TRP A N 1
ATOM 687 C CA . TRP A 1 87 ? -15.567 1.060 19.418 1.00 92.62 87 TRP A CA 1
ATOM 688 C C . TRP A 1 87 ? -16.773 0.398 20.087 1.00 92.62 87 TRP A C 1
ATOM 690 O O . TRP A 1 87 ? -17.437 1.021 20.909 1.00 92.62 87 TRP A O 1
ATOM 700 N N . GLN A 1 88 ? -17.011 -0.889 19.827 1.00 87.94 88 GLN A N 1
ATOM 701 C CA . GLN A 1 88 ? -18.072 -1.656 20.474 1.00 87.94 88 GLN A CA 1
ATOM 702 C C . GLN A 1 88 ? -17.861 -1.729 21.991 1.00 87.94 88 GLN A C 1
ATOM 704 O O . GLN A 1 88 ? -18.815 -1.554 22.749 1.00 87.94 88 GLN A O 1
ATOM 709 N N . ARG A 1 89 ? -16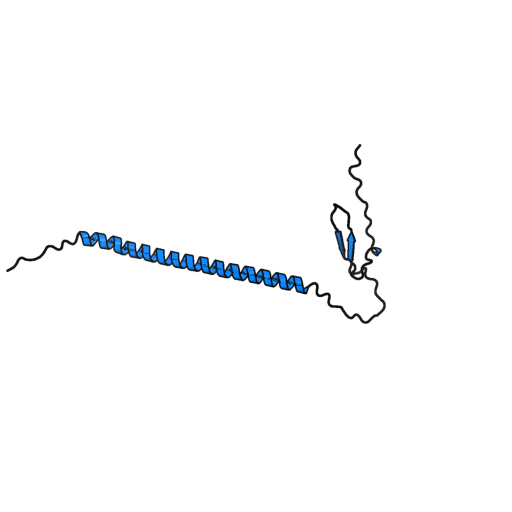.622 -1.949 22.452 1.00 86.69 89 ARG A N 1
ATOM 710 C CA . ARG A 1 89 ? -16.275 -1.893 23.881 1.00 86.69 89 ARG A CA 1
ATOM 711 C C . ARG A 1 89 ? -16.543 -0.503 24.451 1.00 86.69 89 ARG A C 1
ATOM 713 O O . ARG A 1 89 ? -17.196 -0.405 25.483 1.00 86.69 89 ARG A O 1
ATOM 720 N N . ARG A 1 90 ? -16.118 0.558 23.760 1.00 84.25 90 ARG A N 1
ATOM 721 C CA . ARG A 1 90 ? -16.359 1.946 24.178 1.00 84.25 90 ARG A CA 1
ATOM 722 C C . ARG A 1 90 ? -17.851 2.266 24.270 1.00 84.25 90 ARG A C 1
ATOM 724 O O . ARG A 1 90 ? -18.271 2.886 25.239 1.00 84.25 90 ARG A O 1
ATOM 731 N N . LYS A 1 91 ? -18.658 1.782 23.324 1.00 83.38 91 LYS A N 1
ATOM 732 C CA . LYS A 1 91 ? -20.114 1.953 23.340 1.00 83.38 91 LYS A CA 1
ATOM 733 C C . LYS A 1 91 ? -20.753 1.242 24.536 1.00 83.38 91 LYS A C 1
ATOM 735 O O . LYS A 1 91 ? -21.569 1.838 25.221 1.00 83.38 91 LYS A O 1
ATOM 740 N N . ARG A 1 92 ? -20.319 0.016 24.860 1.00 80.31 92 ARG A N 1
ATOM 741 C CA . ARG A 1 92 ? -20.778 -0.695 26.072 1.00 80.31 92 ARG A CA 1
ATOM 742 C C . ARG A 1 92 ? -20.434 0.062 27.357 1.00 80.31 92 ARG A C 1
ATOM 744 O O . ARG A 1 92 ? -21.264 0.124 28.251 1.00 80.31 92 ARG A O 1
ATOM 751 N N . GLN A 1 93 ? -19.244 0.659 27.429 1.00 79.44 93 GLN A N 1
ATOM 752 C CA . GLN A 1 93 ? -18.839 1.484 28.573 1.00 79.44 93 GLN A CA 1
ATOM 753 C C . GLN A 1 93 ? -19.700 2.747 28.702 1.00 79.44 93 GLN A C 1
ATOM 755 O O . GLN A 1 93 ? -20.055 3.133 29.807 1.00 79.44 93 GLN A O 1
ATOM 760 N N . GLN A 1 94 ? -20.089 3.370 27.586 1.00 76.50 94 GLN A N 1
ATOM 761 C CA . GLN A 1 94 ? -20.985 4.530 27.609 1.00 76.50 94 GLN A CA 1
ATOM 762 C C . GLN A 1 94 ? -22.391 4.180 28.105 1.00 76.50 94 GLN A C 1
ATOM 764 O O . GLN A 1 94 ? -22.944 4.929 28.905 1.00 76.50 94 GLN A O 1
ATOM 769 N N . GLU A 1 95 ? -22.947 3.043 27.681 1.00 77.50 95 GLU A N 1
ATOM 770 C CA . GLU A 1 95 ? -24.248 2.583 28.187 1.00 77.50 95 GLU A CA 1
ATOM 771 C C . GLU A 1 95 ? -24.171 2.225 29.678 1.00 77.50 95 GLU A C 1
ATOM 773 O O . GLU A 1 95 ? -25.078 2.564 30.430 1.00 77.50 95 GLU A O 1
ATOM 778 N N . GLN A 1 96 ? -23.067 1.622 30.139 1.00 69.50 96 GLN A N 1
ATOM 779 C CA . GLN A 1 96 ? -22.879 1.331 31.563 1.00 69.50 96 GLN A CA 1
ATOM 780 C C . GLN A 1 96 ? -22.651 2.580 32.410 1.00 69.50 96 GLN A C 1
ATOM 782 O O . GLN A 1 96 ? -23.243 2.670 33.471 1.00 69.50 96 GLN A O 1
ATOM 787 N N . ALA A 1 97 ? -21.877 3.570 31.960 1.00 77.75 97 ALA A N 1
ATOM 788 C CA . ALA A 1 97 ? -21.731 4.832 32.691 1.00 77.75 97 ALA A CA 1
ATOM 789 C C . ALA A 1 97 ? -23.050 5.622 32.739 1.00 77.75 97 ALA A C 1
ATOM 791 O O . ALA A 1 97 ? -23.334 6.314 33.713 1.00 77.75 97 ALA A O 1
ATOM 792 N N . ARG A 1 98 ? -23.878 5.504 31.694 1.00 71.88 98 ARG A N 1
ATOM 793 C CA . ARG A 1 98 ? -25.229 6.072 31.666 1.00 71.88 98 ARG A CA 1
ATOM 794 C C . ARG A 1 98 ? -26.179 5.334 32.609 1.00 71.88 98 ARG A C 1
ATOM 796 O O . ARG A 1 98 ? -27.000 5.984 33.242 1.00 71.88 98 ARG A O 1
ATOM 803 N N . PHE A 1 99 ? -26.063 4.013 32.699 1.00 70.81 99 PHE A N 1
ATOM 804 C CA . PHE A 1 99 ? -26.843 3.192 33.621 1.00 70.81 99 PHE A CA 1
ATOM 805 C C . PHE A 1 99 ? -26.412 3.428 35.069 1.00 70.81 99 PHE A C 1
ATOM 807 O O . PHE A 1 99 ? -27.253 3.725 35.898 1.00 70.81 99 PHE A O 1
ATOM 814 N N . LEU A 1 100 ? -25.110 3.415 35.360 1.00 66.81 100 LEU A N 1
ATOM 815 C CA . LEU A 1 100 ? -24.565 3.679 36.692 1.00 66.81 100 LEU A CA 1
ATOM 816 C C . LEU A 1 100 ? -24.948 5.077 37.192 1.00 66.81 100 LEU A C 1
ATOM 818 O O . LEU A 1 100 ? -25.302 5.217 38.347 1.00 66.81 100 LEU A O 1
ATOM 822 N N . ARG A 1 101 ? -25.000 6.089 36.312 1.00 66.12 101 ARG A N 1
ATOM 823 C CA . ARG A 1 101 ? -25.544 7.417 36.653 1.00 66.12 101 ARG A CA 1
ATOM 824 C C . ARG A 1 101 ? -27.033 7.432 37.000 1.00 66.12 101 ARG A C 1
ATOM 826 O O . ARG A 1 101 ? -27.464 8.363 37.665 1.00 66.12 101 ARG A O 1
ATOM 833 N N . LEU A 1 102 ? -27.816 6.476 36.500 1.00 69.31 102 LEU A N 1
ATOM 834 C CA . LEU A 1 102 ? -29.225 6.344 36.875 1.00 69.31 102 LEU A CA 1
ATOM 835 C C . LEU A 1 102 ? -29.384 5.667 38.242 1.00 69.31 102 LEU A C 1
ATOM 837 O O . LEU A 1 102 ? -30.368 5.957 38.899 1.00 69.31 102 LEU A O 1
ATOM 841 N N . PHE A 1 103 ? -28.428 4.834 38.673 1.00 64.75 103 PHE A N 1
ATOM 842 C CA . PHE A 1 103 ? -28.409 4.269 40.030 1.00 64.75 103 PHE A CA 1
ATOM 843 C C . PHE A 1 103 ? -27.760 5.213 41.039 1.00 64.75 103 PHE A C 1
ATOM 845 O O . PHE A 1 103 ? -28.306 5.409 42.102 1.00 64.75 103 PHE A O 1
ATOM 852 N N . GLU A 1 104 ? -26.673 5.903 40.695 1.00 60.38 104 GLU A N 1
ATOM 853 C CA . GLU A 1 104 ? -26.011 6.844 41.613 1.00 60.38 104 GLU A CA 1
ATOM 854 C C . GLU A 1 104 ? -26.863 8.093 41.913 1.00 60.38 104 GLU A C 1
ATOM 856 O O . GLU A 1 104 ? -26.644 8.765 42.909 1.00 60.38 104 GLU A O 1
ATOM 861 N N . GLY A 1 105 ? -27.862 8.401 41.076 1.00 56.38 105 GLY A N 1
ATOM 862 C CA . GLY A 1 105 ? -28.891 9.402 41.387 1.00 56.38 105 GLY A CA 1
ATOM 863 C C . GLY A 1 105 ? -30.116 8.856 42.137 1.00 56.38 105 GLY A C 1
ATOM 864 O O . GLY A 1 105 ? -30.956 9.657 42.536 1.00 56.38 105 GLY A O 1
ATOM 865 N N . ASP A 1 106 ? -30.233 7.533 42.285 1.00 56.50 106 ASP A N 1
ATOM 866 C CA . ASP A 1 106 ? -31.324 6.825 42.981 1.00 56.50 106 ASP A CA 1
ATOM 867 C C . ASP A 1 106 ? -30.868 6.289 44.359 1.00 56.50 106 ASP A C 1
ATOM 869 O O . ASP A 1 106 ? -31.619 6.330 45.329 1.00 56.50 106 ASP A O 1
ATOM 873 N N . ASP A 1 107 ? -29.593 5.911 44.486 1.00 51.88 107 ASP A N 1
ATOM 874 C CA . ASP A 1 107 ? -28.941 5.509 45.739 1.00 51.88 107 ASP A CA 1
ATOM 875 C C . ASP A 1 107 ? -28.700 6.705 46.693 1.00 51.88 107 ASP A C 1
ATOM 877 O O . ASP A 1 107 ? -28.614 6.507 47.898 1.00 51.88 107 ASP A O 1
ATOM 881 N N . ASP A 1 108 ? -28.671 7.956 46.204 1.00 54.59 108 ASP A N 1
ATOM 882 C CA . ASP A 1 108 ? -28.601 9.177 47.047 1.00 54.59 108 ASP A CA 1
ATOM 883 C C . ASP A 1 108 ? -29.990 9.587 47.605 1.00 54.59 108 ASP A C 1
ATOM 885 O O . ASP A 1 108 ? -30.119 10.566 48.339 1.00 54.59 108 ASP A O 1
ATOM 889 N N . ILE A 1 109 ? -31.056 8.847 47.254 1.00 53.91 109 ILE A N 1
ATOM 890 C CA . ILE A 1 109 ? -32.414 9.022 47.801 1.00 53.91 109 ILE A CA 1
ATOM 891 C C . ILE A 1 109 ? -32.779 7.947 48.841 1.00 53.91 109 ILE A C 1
ATOM 893 O O . ILE A 1 109 ? -33.767 8.121 49.561 1.00 53.91 109 ILE A O 1
ATOM 897 N N . GLU A 1 110 ? -32.010 6.856 48.961 1.00 49.44 110 GLU A N 1
ATOM 898 C CA . GLU A 1 110 ? -32.265 5.800 49.958 1.00 49.44 110 GLU A CA 1
ATOM 899 C C . GLU A 1 110 ? -31.561 6.067 51.306 1.00 49.44 110 GLU A C 1
ATOM 901 O O . GLU A 1 110 ? -32.044 5.612 52.342 1.00 49.44 110 GLU A O 1
ATOM 906 N N . ASP A 1 111 ? -30.527 6.919 51.340 1.00 52.16 111 ASP A N 1
ATOM 907 C CA . ASP A 1 111 ? -29.896 7.394 52.589 1.00 52.16 111 ASP A CA 1
ATOM 908 C C . ASP A 1 111 ? -30.758 8.422 53.372 1.00 52.16 111 ASP A C 1
ATOM 910 O O . ASP A 1 111 ? -30.471 8.725 54.533 1.00 52.16 111 ASP A O 1
ATOM 914 N N . GLU A 1 112 ? -31.869 8.906 52.796 1.00 55.38 112 GLU A N 1
ATOM 915 C CA . GLU A 1 112 ? -32.883 9.752 53.464 1.00 55.38 112 GLU A CA 1
ATOM 916 C C . GLU A 1 112 ? -34.224 9.020 53.713 1.00 55.38 112 GLU A C 1
ATOM 918 O O . GLU A 1 112 ? -35.163 9.602 54.268 1.00 55.38 112 GLU A O 1
ATOM 923 N N . LEU A 1 113 ? -34.354 7.729 53.373 1.00 55.16 113 LEU A N 1
ATOM 924 C CA . LEU A 1 113 ? -35.531 6.935 53.749 1.00 55.16 113 LEU A CA 1
ATOM 925 C C . LEU A 1 113 ? -35.332 6.321 55.135 1.00 55.16 113 LEU A C 1
ATOM 927 O O . LEU A 1 113 ? -35.016 5.147 55.315 1.00 55.16 113 LEU A O 1
ATOM 931 N N . GLY A 1 114 ? -35.581 7.166 56.138 1.00 53.53 114 GLY A N 1
ATOM 932 C CA . GLY A 1 114 ? -35.671 6.797 57.541 1.00 53.53 114 GLY A CA 1
ATOM 933 C C . GLY A 1 114 ? -36.580 5.590 57.765 1.00 53.53 114 GLY A C 1
ATOM 934 O O . GLY A 1 114 ? -37.802 5.710 57.878 1.00 53.53 114 GLY A O 1
ATOM 935 N N . ILE A 1 115 ? -35.960 4.425 57.938 1.00 53.12 115 ILE A N 1
ATOM 936 C CA . ILE A 1 115 ? -36.567 3.276 58.603 1.00 53.12 115 ILE A CA 1
ATOM 937 C C . ILE A 1 115 ? -36.700 3.659 60.082 1.00 53.12 115 ILE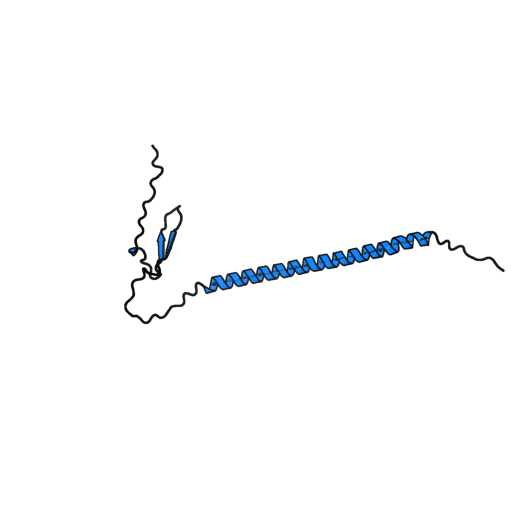 A C 1
ATOM 939 O O . ILE A 1 115 ? -35.886 3.295 60.928 1.00 53.12 115 ILE A O 1
ATOM 943 N N . SER A 1 116 ? -37.720 4.460 60.395 1.00 48.66 116 SER A N 1
ATOM 944 C CA . SER A 1 116 ? -38.220 4.616 61.756 1.00 48.66 116 SER A CA 1
ATOM 945 C C . SER A 1 116 ? -38.883 3.291 62.139 1.00 48.66 116 SER A C 1
ATOM 947 O O . SER A 1 116 ? -39.850 2.896 61.479 1.00 48.66 116 SER A O 1
ATOM 949 N N . PRO A 1 117 ? -38.399 2.566 63.163 1.00 52.38 117 PRO A N 1
ATOM 950 C CA . PRO A 1 117 ? -39.067 1.361 63.624 1.00 52.38 117 PRO A CA 1
ATOM 951 C C . PRO A 1 117 ? -40.436 1.746 64.190 1.00 52.38 117 PRO A C 1
ATOM 953 O O . PRO A 1 117 ? -40.546 2.337 65.265 1.00 52.38 117 PRO A O 1
ATOM 956 N N . LEU A 1 118 ? -41.498 1.421 63.456 1.00 53.34 118 LEU A N 1
ATOM 957 C CA . LEU A 1 118 ? -42.868 1.526 63.935 1.00 53.34 118 LEU A CA 1
ATOM 958 C C . LEU A 1 118 ? -43.135 0.365 64.903 1.00 53.34 118 LEU A C 1
ATOM 960 O O . LEU A 1 118 ? -43.674 -0.672 64.525 1.00 53.34 118 LEU A O 1
ATOM 964 N N . SER A 1 119 ? -42.738 0.540 66.164 1.00 51.62 119 SER A N 1
ATOM 965 C CA . SER A 1 119 ? -43.253 -0.241 67.292 1.00 51.62 119 SER A CA 1
ATOM 966 C C . SER A 1 119 ? -43.871 0.696 68.327 1.00 51.62 119 SER A C 1
ATOM 968 O O . SER A 1 119 ? -43.275 1.014 69.356 1.00 51.62 119 SER A O 1
ATOM 970 N N . HIS A 1 120 ? -45.087 1.147 68.036 1.00 57.50 120 HIS A N 1
ATOM 971 C CA . HIS A 1 120 ? -46.046 1.582 69.043 1.00 57.50 120 HIS A CA 1
ATOM 972 C C . HIS A 1 120 ? -47.456 1.269 68.525 1.00 57.50 120 HIS A C 1
ATOM 974 O O . HIS A 1 120 ? -47.701 1.441 67.332 1.00 57.50 120 HIS A O 1
ATOM 980 N N . VAL A 1 121 ? -48.357 0.882 69.442 1.00 52.47 121 VAL A N 1
ATOM 981 C CA . VAL A 1 121 ? -49.717 0.311 69.277 1.00 52.47 121 VAL A CA 1
ATOM 982 C C . VAL A 1 121 ? -49.666 -1.229 69.224 1.00 52.47 121 VAL A C 1
ATOM 984 O O . VAL A 1 121 ? -49.256 -1.789 68.218 1.00 52.47 121 VAL A O 1
ATOM 987 N N . THR A 1 122 ? -50.030 -2.004 70.253 1.00 42.75 122 THR A N 1
ATOM 988 C CA . THR A 1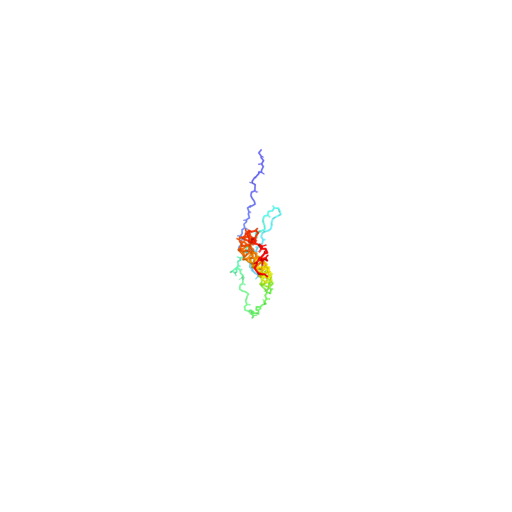 122 ? -50.827 -1.792 71.484 1.00 42.75 122 THR A CA 1
ATOM 989 C C . THR A 1 122 ? -50.292 -2.700 72.590 1.00 42.75 122 THR A C 1
ATOM 991 O O . THR A 1 122 ? -49.832 -3.809 72.235 1.00 42.75 122 THR A O 1
#

Organism: NCBI:txid186058

pLDDT: mean 70.75, std 16.54, range [42.75, 98.31]

Radius of gyration: 40.55 Å; Cα contacts (8 Å, |Δi|>4): 39; chains: 1; bounding box: 90×49×116 Å